Protein AF-A0A7S2YDI6-F1 (afdb_monomer_lite)

Radius of gyration: 21.67 Å; chains: 1; bounding box: 51×54×47 Å

pLDDT: mean 84.46, std 16.7, range [47.53, 98.38]

Sequence (182 aa):
LGSPTIAELMHYEASSGYHPNLPQLTDKRGATGLLWVRRQLSYQTTVFENLMHMRNSNDIDNIMSMSDQNQQQQQQKLAMPLFATANDAVADAYRQVYDNYHGWAIRKMFHYSFQGAPDTQTIYHHMTSPSQEKDDLGRYCCHQDLPLDHAHPRSFLNIARPLLNDLARAFDHFQMNDPSRV

Foldseek 3Di:
DDDDDPLRQLCCCLVVCCQVDFLAHDPPGPLVVVLVVLLVLQLVLQLLVLLVLQVVLVVVVVVVVPDDPPPPPPPVPPRDRPDPWSLRSNLVSCCVRPVLAADPVVNVVVNVVSVVDDTSVVVLVVQDDQPCPQDVVNDRPPPVDDDSDPCRSVVSSVPSVVVSVVVVVSCVVSSHNRSHHD

Secondary structure (DSSP, 8-state):
-PPPPHHHHHHHHHHTTS-TBTTBPPTT-HHHHHHHHHHHHHHHHHHHHHHHHHHHHHHHHHHHTTS-TTSTTTSTTS---S-SSHHHHHHHHHHHHTTTT--HHHHHHHHHHHTTPPPHHHHHHHHS-----B-TTS-B---TTS---THHHHHHHHHHHHHHHHHHHHHHHTT-------

InterPro domains:
  IPR014830 Glycolipid transfer protein domain [PF08718] (5-127)
  IPR036497 Glycolipid transfer protein superfamily [G3DSA:1.10.3520.10] (2-181)
  IPR036497 Glycolipid transfer protein superfamily [SSF110004] (4-138)

Structure (mmCIF, N/CA/C/O backbone):
data_AF-A0A7S2YDI6-F1
#
_entry.id   AF-A0A7S2YDI6-F1
#
loop_
_atom_site.group_PDB
_atom_site.id
_atom_site.type_symbol
_atom_site.label_atom_id
_atom_site.label_alt_id
_atom_site.label_comp_id
_atom_site.label_asym_id
_atom_site.label_entity_id
_atom_site.label_seq_id
_atom_site.pdbx_PDB_ins_code
_atom_site.Cartn_x
_atom_site.Cartn_y
_atom_site.Cartn_z
_atom_site.occupancy
_atom_site.B_iso_or_equiv
_atom_site.auth_seq_id
_atom_site.auth_comp_id
_atom_site.auth_asym_id
_atom_site.auth_atom_id
_atom_site.pdbx_PDB_model_num
ATOM 1 N N . LEU A 1 1 ? 0.948 23.173 21.102 1.00 71.62 1 LEU A N 1
ATOM 2 C CA . LEU A 1 1 ? 0.530 21.754 21.107 1.00 71.62 1 LEU A CA 1
ATOM 3 C C . LEU A 1 1 ? 1.055 21.139 19.819 1.00 71.62 1 LEU A C 1
ATOM 5 O O . LEU A 1 1 ? 0.797 21.716 18.770 1.00 71.62 1 LEU A O 1
ATOM 9 N N . GLY A 1 2 ? 1.879 20.091 19.901 1.00 86.25 2 GLY A N 1
ATOM 10 C CA . GLY A 1 2 ? 2.368 19.381 18.712 1.00 86.25 2 GLY A CA 1
ATOM 11 C C . GLY A 1 2 ? 1.253 18.560 18.063 1.00 86.25 2 GLY A C 1
ATOM 12 O O . GLY A 1 2 ? 0.249 18.268 18.713 1.00 86.25 2 GLY A O 1
ATOM 13 N N . SER A 1 3 ? 1.413 18.205 16.789 1.00 88.44 3 SER A N 1
ATOM 14 C CA . SER A 1 3 ? 0.543 17.214 16.152 1.00 88.44 3 SER A CA 1
ATOM 15 C C . SER A 1 3 ? 0.743 15.848 16.819 1.00 88.44 3 SER A C 1
ATOM 17 O O . SER A 1 3 ? 1.898 15.491 17.071 1.00 88.44 3 SER A O 1
ATOM 19 N N . PRO A 1 4 ? -0.329 15.079 17.080 1.00 92.88 4 PRO A N 1
ATOM 20 C CA . PRO A 1 4 ? -0.194 13.746 17.648 1.00 92.88 4 PRO A CA 1
ATOM 21 C C . PRO A 1 4 ? 0.577 12.827 16.698 1.00 92.88 4 PRO A C 1
ATOM 23 O O . PRO A 1 4 ? 0.487 12.935 15.473 1.00 92.88 4 PRO A O 1
ATOM 26 N N . THR A 1 5 ? 1.320 11.898 17.279 1.00 96.44 5 THR A N 1
ATOM 27 C CA . THR A 1 5 ? 1.928 10.774 16.575 1.00 96.44 5 THR A CA 1
ATOM 28 C C . THR A 1 5 ? 0.862 9.768 16.134 1.00 96.44 5 THR A C 1
ATOM 30 O O . THR A 1 5 ? -0.255 9.726 16.653 1.00 96.44 5 THR A O 1
ATOM 33 N N . ILE A 1 6 ? 1.227 8.895 15.194 1.00 96.75 6 ILE A N 1
ATOM 34 C CA . ILE A 1 6 ? 0.367 7.787 14.756 1.00 96.75 6 ILE A CA 1
ATOM 35 C C . ILE A 1 6 ? -0.014 6.872 15.931 1.00 96.75 6 ILE A C 1
ATOM 37 O O . ILE A 1 6 ? -1.168 6.466 16.043 1.00 96.75 6 ILE A O 1
ATOM 41 N N . ALA A 1 7 ? 0.929 6.577 16.828 1.00 96.50 7 ALA A N 1
ATOM 42 C CA . ALA A 1 7 ? 0.669 5.732 17.991 1.00 96.50 7 ALA A CA 1
ATOM 43 C C . ALA A 1 7 ? -0.329 6.383 18.963 1.00 96.50 7 ALA A C 1
ATOM 45 O O . ALA A 1 7 ? -1.223 5.703 19.462 1.00 96.50 7 ALA A O 1
ATOM 46 N N . GLU A 1 8 ? -0.223 7.696 19.191 1.00 97.56 8 GLU A N 1
ATOM 47 C CA . GLU A 1 8 ? -1.177 8.441 20.024 1.00 97.56 8 GLU A CA 1
ATOM 48 C C . GLU A 1 8 ? -2.579 8.456 19.408 1.00 97.56 8 GLU A C 1
ATOM 50 O O . GLU A 1 8 ? -3.556 8.256 20.128 1.00 97.56 8 GLU A O 1
ATOM 55 N N . LEU A 1 9 ? -2.685 8.622 18.082 1.00 96.81 9 LEU A N 1
ATOM 56 C CA . LEU A 1 9 ? -3.956 8.506 17.363 1.00 96.81 9 LEU A CA 1
ATOM 57 C C . LEU A 1 9 ? -4.588 7.120 17.566 1.00 96.81 9 LEU A C 1
ATOM 59 O O . LEU A 1 9 ? -5.757 7.027 17.935 1.00 96.81 9 LEU A O 1
ATOM 63 N N . MET A 1 10 ? -3.824 6.047 17.352 1.00 97.62 10 MET A N 1
ATOM 64 C CA . MET A 1 10 ? -4.329 4.676 17.478 1.00 97.62 10 MET A CA 1
ATOM 65 C C . MET A 1 10 ? -4.719 4.334 18.918 1.00 97.62 10 MET A C 1
ATOM 67 O O . MET A 1 10 ? -5.790 3.776 19.152 1.00 97.62 10 MET A O 1
ATOM 71 N N . HIS A 1 11 ? -3.898 4.724 19.896 1.00 97.75 11 HIS A N 1
ATOM 72 C CA . HIS A 1 11 ? -4.220 4.560 21.312 1.00 97.75 11 HIS A CA 1
ATOM 73 C C . HIS A 1 11 ? -5.507 5.307 21.682 1.00 97.75 11 HIS A C 1
ATOM 75 O O . HIS A 1 11 ? -6.372 4.751 22.364 1.00 97.75 11 HIS A O 1
ATOM 81 N N . TYR A 1 12 ? -5.663 6.551 21.218 1.00 97.69 12 TYR A N 1
ATOM 82 C CA . TYR A 1 12 ? -6.878 7.331 21.439 1.00 97.69 12 TYR A CA 1
ATOM 83 C C . TYR A 1 12 ? -8.108 6.639 20.840 1.00 97.69 12 TYR A C 1
ATOM 85 O O . TYR A 1 12 ? -9.124 6.520 21.526 1.00 97.69 12 TYR A O 1
ATOM 93 N N . GLU A 1 13 ? -8.026 6.132 19.605 1.00 97.94 13 GLU A N 1
ATOM 94 C CA . GLU A 1 13 ? -9.172 5.480 18.968 1.00 97.94 13 GLU A CA 1
ATOM 95 C C . GLU A 1 13 ? -9.548 4.134 19.611 1.00 97.94 13 GLU A C 1
ATOM 97 O O . GLU A 1 13 ? -10.740 3.867 19.793 1.00 97.94 13 GLU A O 1
ATOM 102 N N . ALA A 1 14 ? -8.563 3.329 20.031 1.00 96.69 14 ALA A N 1
ATOM 103 C CA . ALA A 1 14 ? -8.801 2.092 20.783 1.00 96.69 14 ALA A CA 1
ATOM 104 C C . ALA A 1 14 ? -9.422 2.366 22.160 1.00 96.69 14 ALA A C 1
ATOM 106 O O . ALA A 1 14 ? -10.437 1.767 22.513 1.00 96.69 14 ALA A O 1
ATOM 107 N N . SER A 1 15 ? -8.837 3.283 22.937 1.00 97.44 15 SER A N 1
ATOM 108 C CA . SER A 1 15 ? -9.276 3.563 24.313 1.00 97.44 15 SER A CA 1
ATOM 109 C C . SER A 1 15 ? -10.615 4.303 24.391 1.00 97.44 15 SER A C 1
ATOM 111 O O . SER A 1 15 ? -11.342 4.145 25.369 1.00 97.44 15 SER A O 1
ATOM 113 N N . SER A 1 16 ? -10.978 5.063 23.354 1.00 97.50 16 SER A N 1
ATOM 114 C CA . SER A 1 16 ? -12.257 5.786 23.288 1.00 97.50 16 SER A CA 1
ATOM 115 C C . SER A 1 16 ? -13.442 4.910 22.859 1.00 97.50 16 SER A C 1
ATOM 117 O O . SER A 1 16 ? -14.564 5.406 22.780 1.00 97.50 16 SER A O 1
ATOM 119 N N . GLY A 1 17 ? -13.219 3.628 22.543 1.00 95.44 17 GLY A N 1
ATOM 120 C CA . GLY A 1 17 ? -14.285 2.709 22.133 1.00 95.44 17 GLY A CA 1
ATOM 121 C C . GLY A 1 17 ? -14.888 3.016 20.757 1.00 95.44 17 GLY A C 1
ATOM 122 O O . GLY A 1 17 ? -16.010 2.599 20.475 1.00 95.44 17 GLY A O 1
ATOM 123 N N . TYR A 1 18 ? -14.168 3.725 19.875 1.00 97.19 18 TYR A N 1
ATOM 124 C CA . TYR A 1 18 ? -14.652 3.991 18.510 1.00 97.19 18 TYR A CA 1
ATOM 125 C C . TYR A 1 18 ? -14.708 2.732 17.633 1.00 97.19 18 TYR A C 1
ATOM 127 O O . TYR A 1 18 ? -15.387 2.738 16.602 1.00 97.19 18 TYR A O 1
ATOM 135 N N . HIS A 1 19 ? -14.021 1.665 18.046 1.00 97.00 19 HIS A N 1
ATOM 136 C CA . HIS A 1 19 ? -13.963 0.363 17.387 1.00 97.00 19 HIS A CA 1
ATOM 137 C C . HIS A 1 19 ? -14.522 -0.716 18.321 1.00 97.00 19 HIS A C 1
ATOM 139 O O . HIS A 1 19 ? -13.760 -1.346 19.051 1.00 97.00 19 HIS A O 1
ATOM 145 N N . PRO A 1 20 ? -15.851 -0.926 18.346 1.00 96.69 20 PRO A N 1
ATOM 146 C CA . PRO A 1 20 ? -16.474 -1.827 19.317 1.00 96.69 20 PRO A CA 1
ATOM 147 C C . PRO A 1 20 ? -16.083 -3.301 19.121 1.00 96.69 20 PRO A C 1
ATOM 149 O O . PRO A 1 20 ? -16.201 -4.078 20.062 1.00 96.69 20 PRO A O 1
ATOM 152 N N . ASN A 1 21 ? -15.613 -3.679 17.925 1.00 96.25 21 ASN A N 1
ATOM 153 C CA . ASN A 1 21 ? -15.373 -5.067 17.522 1.00 96.25 21 ASN A CA 1
ATOM 154 C C . ASN A 1 21 ? -13.972 -5.269 16.919 1.00 96.25 21 ASN A C 1
ATOM 156 O O . ASN A 1 21 ? -13.847 -5.853 15.842 1.00 96.25 21 ASN A O 1
ATOM 160 N N . LEU A 1 22 ? -12.915 -4.776 17.577 1.00 96.94 22 LEU A N 1
ATOM 161 C CA . LEU A 1 22 ? -11.540 -5.006 17.111 1.00 96.94 22 LEU A CA 1
ATOM 162 C C . LEU A 1 22 ? -11.302 -6.508 16.798 1.00 96.94 22 LEU A C 1
ATOM 164 O O . LEU A 1 22 ? -11.750 -7.366 17.562 1.00 96.94 22 LEU A O 1
ATOM 168 N N . PRO A 1 23 ? -10.643 -6.846 15.671 1.00 97.50 23 PRO A N 1
ATOM 169 C CA . PRO A 1 23 ? -9.893 -5.944 14.799 1.00 97.50 23 PRO A CA 1
ATOM 170 C C . PRO A 1 23 ? -10.697 -5.209 13.728 1.00 97.50 23 PRO A C 1
ATOM 172 O O . PRO A 1 23 ? -10.105 -4.464 12.952 1.00 97.50 23 PRO A O 1
ATOM 175 N N . GLN A 1 24 ? -12.018 -5.384 13.675 1.00 97.75 24 GLN A N 1
ATOM 176 C CA . GLN A 1 24 ? -12.850 -4.656 12.722 1.00 97.75 24 GLN A CA 1
ATOM 177 C C . GLN A 1 24 ? -12.886 -3.174 13.086 1.00 97.75 24 GLN A C 1
ATOM 179 O O . GLN A 1 24 ? -13.252 -2.789 14.203 1.00 97.75 24 GLN A O 1
ATOM 184 N N . LEU A 1 25 ? -12.491 -2.341 12.131 1.00 97.31 25 LEU A N 1
ATOM 185 C CA . LEU A 1 25 ? -12.485 -0.902 12.284 1.00 97.31 25 LEU A CA 1
ATOM 186 C C . LEU A 1 25 ? -13.818 -0.323 11.817 1.00 97.31 25 LEU A C 1
ATOM 188 O O . LEU A 1 25 ? -14.511 -0.847 10.952 1.00 97.31 25 LEU A O 1
ATOM 192 N N . THR A 1 26 ? -14.174 0.807 12.413 1.00 95.62 26 THR A N 1
ATOM 193 C CA . THR A 1 26 ? -15.386 1.541 12.059 1.00 95.62 26 THR A CA 1
ATOM 194 C C . THR A 1 26 ? -15.040 2.478 10.912 1.00 95.62 26 THR A C 1
ATOM 196 O O . THR A 1 26 ? -13.986 3.122 10.932 1.00 95.62 26 THR A O 1
ATOM 199 N N . ASP A 1 27 ? -15.928 2.605 9.932 1.00 87.50 27 ASP A N 1
ATOM 200 C CA . ASP A 1 27 ? -15.737 3.540 8.826 1.00 87.50 27 ASP A CA 1
ATOM 201 C C . ASP A 1 27 ? -15.537 4.989 9.307 1.00 87.50 27 ASP A C 1
ATOM 203 O O . ASP A 1 27 ? -16.039 5.408 10.354 1.00 87.50 27 ASP A O 1
ATOM 207 N N . LYS A 1 28 ? -14.825 5.784 8.493 1.00 92.38 28 LYS A N 1
ATOM 208 C CA . LYS A 1 28 ? -14.567 7.227 8.703 1.00 92.38 28 LYS A CA 1
ATOM 209 C C . LYS A 1 28 ? -13.724 7.564 9.947 1.00 92.38 28 LYS A C 1
ATOM 211 O O . LYS A 1 28 ? -13.865 8.649 10.511 1.00 92.38 28 LYS A O 1
ATOM 216 N N . ARG A 1 29 ? -12.838 6.656 10.362 1.00 95.88 29 ARG A N 1
ATOM 217 C CA . ARG A 1 29 ? -11.860 6.867 11.445 1.00 95.88 29 ARG A CA 1
ATOM 218 C C . ARG A 1 29 ? -10.430 6.971 10.928 1.00 95.88 29 ARG A C 1
ATOM 220 O O . ARG A 1 29 ? -10.134 6.554 9.805 1.00 95.88 29 ARG A O 1
ATOM 227 N N . GLY A 1 30 ? -9.558 7.546 11.754 1.00 96.62 30 GLY A N 1
ATOM 228 C CA . GLY A 1 30 ? -8.152 7.743 11.430 1.00 96.62 30 GLY A CA 1
ATOM 229 C C . GLY A 1 30 ? -7.427 6.415 11.235 1.00 96.62 30 GLY A C 1
ATOM 230 O O . GLY A 1 30 ? -6.739 6.252 10.227 1.00 96.62 30 GLY A O 1
ATOM 231 N N . ALA A 1 31 ? -7.646 5.440 12.125 1.00 97.44 31 ALA A N 1
ATOM 232 C CA . ALA A 1 31 ? -7.059 4.105 12.022 1.00 97.44 31 ALA A CA 1
ATOM 233 C C . ALA A 1 31 ? -7.466 3.386 10.728 1.00 97.44 31 ALA A C 1
ATOM 235 O O . ALA A 1 31 ? -6.624 2.754 10.091 1.00 97.44 31 ALA A O 1
ATOM 236 N N . THR A 1 32 ? -8.721 3.538 10.287 1.00 97.69 32 THR A N 1
ATOM 237 C CA . THR A 1 32 ? -9.216 2.952 9.030 1.00 97.69 32 THR A CA 1
ATOM 238 C C . THR A 1 32 ? -8.480 3.536 7.829 1.00 97.69 32 THR A C 1
ATOM 240 O O . THR A 1 32 ? -7.964 2.792 6.997 1.00 97.69 32 THR A O 1
ATOM 243 N N . GLY A 1 33 ? -8.370 4.867 7.750 1.00 97.31 33 GLY A N 1
ATOM 244 C CA . GLY A 1 33 ? -7.606 5.525 6.686 1.00 97.31 33 GLY A CA 1
ATOM 245 C C . GLY A 1 33 ? -6.130 5.122 6.701 1.00 97.31 33 GLY A C 1
ATOM 246 O O . GLY A 1 33 ? -5.558 4.790 5.663 1.00 97.31 33 GLY A O 1
ATOM 247 N N . LEU A 1 34 ? -5.528 5.072 7.889 1.00 97.94 34 LEU A N 1
ATOM 248 C CA . LEU A 1 34 ? -4.135 4.681 8.064 1.00 97.94 34 LEU A CA 1
ATOM 249 C C . LEU A 1 34 ? -3.875 3.220 7.663 1.00 97.94 34 LEU A C 1
ATOM 251 O O . LEU A 1 34 ? -2.827 2.931 7.086 1.00 97.94 34 LEU A O 1
ATOM 255 N N . LEU A 1 35 ? -4.817 2.305 7.917 1.00 98.06 35 LEU A N 1
ATOM 256 C CA . LEU A 1 35 ? -4.702 0.902 7.514 1.00 98.06 35 LEU A CA 1
ATOM 257 C C . LEU A 1 35 ? -4.587 0.780 5.992 1.00 98.06 35 LEU A C 1
ATOM 259 O O . LEU A 1 35 ? -3.722 0.061 5.486 1.00 98.06 35 LEU A O 1
ATOM 263 N N . TRP A 1 36 ? -5.413 1.527 5.256 1.00 97.62 36 TRP A N 1
ATOM 264 C CA . TRP A 1 36 ? -5.356 1.566 3.796 1.00 97.62 36 TRP A CA 1
ATOM 265 C C . TRP A 1 36 ? -4.077 2.219 3.278 1.00 97.62 36 TRP A C 1
ATOM 267 O O . TRP A 1 36 ? -3.471 1.695 2.347 1.00 97.62 36 TRP A O 1
ATOM 277 N N . VAL A 1 37 ? -3.605 3.296 3.916 1.00 97.94 37 VAL A N 1
ATOM 278 C CA . VAL A 1 37 ? -2.307 3.907 3.581 1.00 97.94 37 VAL A CA 1
ATOM 279 C C . VAL A 1 37 ? -1.162 2.914 3.788 1.00 97.94 37 VAL A C 1
ATOM 281 O O . VAL A 1 37 ? -0.316 2.778 2.907 1.00 97.94 37 VAL A O 1
ATOM 284 N N . ARG A 1 38 ? -1.151 2.163 4.899 1.00 98.06 38 ARG A N 1
ATOM 285 C CA . ARG A 1 38 ? -0.154 1.111 5.154 1.00 98.06 38 ARG A CA 1
ATOM 286 C C . ARG A 1 38 ? -0.181 0.044 4.059 1.00 98.06 38 ARG A C 1
ATOM 288 O O . ARG A 1 38 ? 0.878 -0.320 3.555 1.00 98.06 38 ARG A O 1
ATOM 295 N N . ARG A 1 39 ? -1.362 -0.455 3.679 1.00 98.12 39 ARG A N 1
ATOM 296 C CA . ARG A 1 39 ? -1.502 -1.451 2.597 1.00 98.12 39 ARG A CA 1
ATOM 297 C C . ARG A 1 39 ? -1.016 -0.901 1.261 1.00 98.12 39 ARG A C 1
ATOM 299 O O . ARG A 1 39 ? -0.250 -1.569 0.577 1.00 98.12 39 ARG A O 1
ATOM 306 N N . GLN A 1 40 ? -1.380 0.333 0.924 1.00 97.81 40 GLN A N 1
ATOM 307 C CA . GLN A 1 40 ? -0.943 0.966 -0.317 1.00 97.81 40 GLN A CA 1
ATOM 308 C C . GLN A 1 40 ? 0.569 1.184 -0.358 1.00 97.81 40 GLN A C 1
ATOM 310 O O . GLN A 1 40 ? 1.197 0.902 -1.379 1.00 97.81 40 GLN A O 1
ATOM 315 N N . LEU A 1 41 ? 1.161 1.635 0.749 1.00 98.12 41 LEU A N 1
ATOM 316 C CA . LEU A 1 41 ? 2.605 1.792 0.859 1.00 98.12 41 LEU A CA 1
ATOM 317 C C . LEU A 1 41 ? 3.310 0.431 0.757 1.00 98.12 41 LEU A C 1
ATOM 319 O O . LEU A 1 41 ? 4.271 0.310 0.006 1.00 98.12 41 LEU A O 1
ATOM 323 N N . SER A 1 42 ? 2.785 -0.606 1.421 1.00 98.31 42 SER A N 1
ATOM 324 C CA . SER A 1 42 ? 3.290 -1.981 1.307 1.00 98.31 42 SER A CA 1
ATOM 325 C C . SER A 1 42 ? 3.259 -2.475 -0.136 1.00 98.31 42 SER A C 1
ATOM 327 O O . SER A 1 42 ? 4.245 -3.026 -0.608 1.00 98.31 42 SER A O 1
ATOM 329 N N . TYR A 1 43 ? 2.158 -2.245 -0.852 1.00 97.88 43 TYR A N 1
ATOM 330 C CA . TYR A 1 43 ? 2.029 -2.620 -2.256 1.00 97.88 43 TYR A CA 1
ATOM 331 C C . TYR A 1 43 ? 3.077 -1.925 -3.132 1.00 97.88 43 TYR A C 1
ATOM 333 O O . TYR A 1 43 ? 3.758 -2.591 -3.906 1.00 97.88 43 TYR A O 1
ATOM 341 N N . GLN A 1 44 ? 3.274 -0.613 -2.973 1.00 96.44 44 GLN A N 1
ATOM 342 C CA . GLN A 1 44 ? 4.304 0.123 -3.716 1.00 96.44 44 GLN A CA 1
ATOM 343 C C . GLN A 1 44 ? 5.722 -0.366 -3.394 1.00 96.44 44 GLN A C 1
ATOM 345 O O . GLN A 1 44 ? 6.532 -0.532 -4.306 1.00 96.44 44 GLN A O 1
ATOM 350 N N . THR A 1 45 ? 6.019 -0.636 -2.118 1.00 97.12 45 THR A N 1
ATOM 351 C CA . THR A 1 45 ? 7.294 -1.228 -1.690 1.00 97.12 45 THR A CA 1
ATOM 352 C C . THR A 1 45 ? 7.535 -2.566 -2.387 1.00 97.12 45 THR A C 1
ATOM 354 O O . THR A 1 45 ? 8.576 -2.724 -3.020 1.00 97.12 45 THR A O 1
ATOM 357 N N . THR A 1 46 ? 6.564 -3.482 -2.371 1.00 97.31 46 THR A N 1
ATOM 358 C CA . THR A 1 46 ? 6.696 -4.791 -3.029 1.00 97.31 46 THR A CA 1
ATOM 359 C C . THR A 1 46 ? 6.823 -4.670 -4.552 1.00 97.31 46 THR A C 1
ATOM 361 O O . THR A 1 46 ? 7.630 -5.373 -5.154 1.00 97.31 46 THR A O 1
ATOM 364 N N . VAL A 1 47 ? 6.105 -3.739 -5.198 1.00 95.06 47 VAL A N 1
ATOM 365 C CA . VAL A 1 47 ? 6.274 -3.470 -6.639 1.00 95.06 47 VAL A CA 1
ATOM 366 C C . VAL A 1 47 ? 7.713 -3.053 -6.951 1.00 95.06 47 VAL A C 1
ATOM 368 O O . VAL A 1 47 ? 8.326 -3.612 -7.858 1.00 95.06 47 VAL A O 1
ATOM 371 N N . PHE A 1 48 ? 8.284 -2.103 -6.205 1.00 93.69 48 PHE A N 1
ATOM 372 C CA . PHE A 1 48 ? 9.653 -1.650 -6.465 1.00 93.69 48 PHE A CA 1
ATOM 373 C C . PHE A 1 48 ? 10.705 -2.717 -6.167 1.00 93.69 48 PHE A C 1
ATOM 375 O O . PHE A 1 48 ? 11.691 -2.806 -6.897 1.00 93.69 48 PHE A O 1
ATOM 382 N N . GLU A 1 49 ? 10.492 -3.554 -5.154 1.00 93.62 49 GLU A N 1
ATOM 383 C CA . GLU A 1 49 ? 11.337 -4.726 -4.904 1.00 93.62 49 GLU A CA 1
ATOM 384 C C . GLU A 1 49 ? 11.316 -5.688 -6.091 1.00 93.62 49 GLU A C 1
ATOM 386 O O . GLU A 1 49 ? 12.373 -6.079 -6.590 1.00 93.62 49 GLU A O 1
ATOM 391 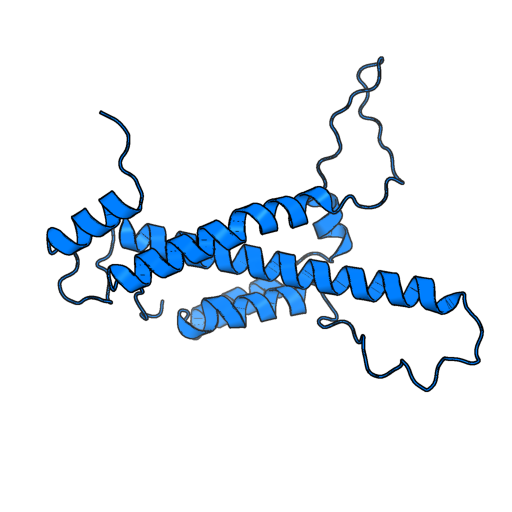N N . ASN A 1 50 ? 10.123 -6.013 -6.590 1.00 94.19 50 ASN A N 1
ATOM 392 C CA . ASN A 1 50 ? 9.952 -6.914 -7.721 1.00 94.19 50 ASN A CA 1
ATOM 393 C C . ASN A 1 50 ? 10.611 -6.360 -8.994 1.00 94.19 50 ASN A C 1
ATOM 395 O O . ASN A 1 50 ? 11.361 -7.077 -9.658 1.00 94.19 50 ASN A O 1
ATOM 399 N N . LEU A 1 51 ? 10.416 -5.073 -9.296 1.00 90.69 51 LEU A N 1
ATOM 400 C CA . LEU A 1 51 ? 11.057 -4.417 -10.442 1.00 90.69 51 LEU A CA 1
ATOM 401 C C . LEU A 1 51 ? 12.588 -4.397 -10.314 1.00 90.69 51 LEU A C 1
ATOM 403 O O . LEU A 1 51 ? 13.293 -4.651 -11.291 1.00 90.69 51 LEU A O 1
ATOM 407 N N . MET A 1 52 ? 13.121 -4.152 -9.110 1.00 87.50 52 MET A N 1
ATOM 408 C CA . MET A 1 52 ? 14.567 -4.195 -8.870 1.00 87.50 52 MET A CA 1
ATOM 409 C C . MET A 1 52 ? 15.157 -5.593 -9.078 1.00 87.50 52 MET A C 1
ATOM 411 O O . MET A 1 52 ? 16.265 -5.701 -9.604 1.00 87.50 52 MET A O 1
ATOM 415 N N . HIS A 1 53 ? 14.434 -6.654 -8.708 1.00 86.31 53 HIS A N 1
ATOM 416 C CA . HIS A 1 53 ? 14.865 -8.023 -8.994 1.00 86.31 53 HIS A CA 1
ATOM 417 C C . HIS A 1 53 ? 14.930 -8.303 -10.500 1.00 86.31 53 HIS A C 1
ATOM 419 O O . HIS A 1 53 ? 15.901 -8.908 -10.946 1.00 86.31 53 HIS A O 1
ATOM 425 N N . MET A 1 54 ? 13.962 -7.816 -11.287 1.00 84.38 54 MET A N 1
ATOM 426 C CA . MET A 1 54 ? 13.964 -8.002 -12.745 1.00 84.38 54 MET A CA 1
ATOM 427 C C . MET A 1 54 ? 15.211 -7.420 -13.412 1.00 84.38 54 MET A C 1
ATOM 429 O O . MET A 1 54 ? 15.826 -8.066 -14.255 1.00 84.38 54 MET A O 1
ATOM 433 N N . ARG A 1 55 ? 15.598 -6.195 -13.040 1.00 75.00 55 ARG A N 1
ATOM 434 C CA . ARG A 1 55 ? 16.751 -5.536 -13.662 1.00 75.00 55 ARG A CA 1
ATOM 435 C C . ARG A 1 55 ? 18.067 -6.237 -13.332 1.00 75.00 55 ARG A C 1
ATOM 437 O O . ARG A 1 55 ? 18.859 -6.464 -14.239 1.00 75.00 55 ARG A O 1
ATOM 444 N N . ASN A 1 56 ? 18.274 -6.615 -12.070 1.00 73.38 56 ASN A N 1
ATOM 445 C CA . ASN A 1 56 ? 19.498 -7.312 -11.669 1.00 73.38 56 ASN A CA 1
ATOM 446 C C . ASN A 1 56 ? 19.697 -8.617 -12.458 1.00 73.38 56 ASN A C 1
ATOM 448 O O . ASN A 1 56 ? 20.831 -8.965 -12.768 1.00 73.38 56 ASN A O 1
ATOM 452 N N . SER A 1 57 ? 18.614 -9.324 -12.801 1.00 70.19 57 SER A N 1
ATOM 453 C CA . SER A 1 57 ? 18.687 -10.515 -13.654 1.00 70.19 57 SER A CA 1
ATOM 454 C C . SER A 1 57 ? 19.144 -10.183 -15.078 1.00 70.19 57 SER A C 1
ATOM 456 O O . SER A 1 57 ? 20.057 -10.830 -15.580 1.00 70.19 57 SER A O 1
ATOM 458 N N . ASN A 1 58 ? 18.599 -9.126 -15.687 1.00 66.06 58 ASN A N 1
ATOM 459 C CA . ASN A 1 58 ? 18.982 -8.707 -17.041 1.00 66.06 58 ASN A CA 1
ATOM 460 C C . ASN A 1 58 ? 20.445 -8.227 -17.127 1.00 66.06 58 ASN A C 1
ATOM 462 O O . ASN A 1 58 ? 21.110 -8.434 -18.142 1.00 66.06 58 ASN A O 1
ATOM 466 N N . ASP A 1 59 ? 20.961 -7.591 -16.069 1.00 64.81 59 ASP A N 1
ATOM 467 C CA . ASP A 1 59 ? 22.357 -7.140 -16.018 1.00 64.81 59 ASP A CA 1
ATOM 468 C C . ASP A 1 59 ? 23.337 -8.331 -15.918 1.00 64.81 59 ASP A C 1
ATOM 470 O O . ASP A 1 59 ? 24.413 -8.297 -16.518 1.00 64.81 59 ASP A O 1
ATOM 474 N N . ILE A 1 60 ? 22.961 -9.414 -15.220 1.00 60.38 60 ILE A N 1
ATOM 475 C CA . ILE A 1 60 ? 23.771 -10.645 -15.125 1.00 60.38 60 ILE A CA 1
ATOM 476 C C . ILE A 1 60 ? 23.864 -11.353 -16.481 1.00 60.38 60 ILE A C 1
ATOM 478 O O . ILE A 1 60 ? 24.961 -11.760 -16.871 1.00 60.38 60 ILE A O 1
ATOM 482 N N . ASP A 1 61 ? 22.755 -11.453 -17.217 1.00 59.41 61 ASP A N 1
ATOM 483 C CA . ASP A 1 61 ? 22.725 -12.104 -18.534 1.00 59.41 61 ASP A CA 1
ATOM 484 C C . ASP A 1 61 ? 23.644 -11.392 -19.546 1.00 59.41 61 ASP A C 1
ATOM 486 O O . ASP A 1 61 ? 24.353 -12.041 -20.320 1.00 59.41 61 ASP A O 1
ATOM 490 N N . ASN A 1 62 ? 23.723 -10.058 -19.480 1.00 59.22 62 ASN A N 1
ATOM 491 C CA . ASN A 1 62 ? 24.633 -9.266 -20.312 1.00 59.22 62 ASN A CA 1
ATOM 492 C C . ASN A 1 62 ? 26.115 -9.454 -19.936 1.00 59.22 62 ASN A C 1
ATOM 494 O O . ASN A 1 62 ? 26.974 -9.475 -20.818 1.00 59.22 62 ASN A O 1
ATOM 498 N N . ILE A 1 63 ? 26.434 -9.622 -18.648 1.00 57.41 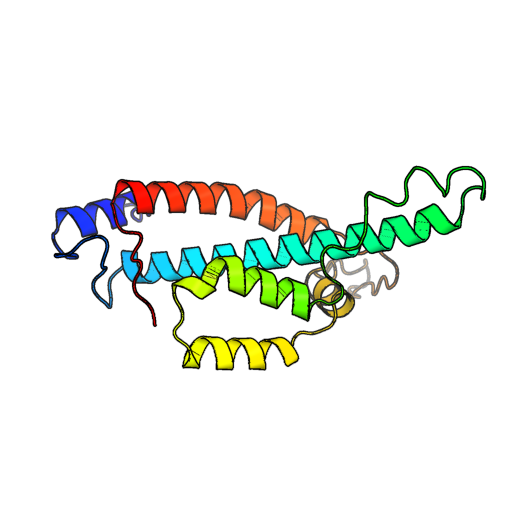63 ILE A N 1
ATOM 499 C CA . ILE A 1 63 ? 27.816 -9.814 -18.170 1.00 57.41 63 ILE A CA 1
ATOM 500 C C . ILE A 1 63 ? 28.314 -11.243 -18.450 1.00 57.41 63 ILE A C 1
ATOM 502 O O . ILE A 1 63 ? 29.466 -11.433 -18.844 1.00 57.41 63 ILE A O 1
ATOM 506 N N . MET A 1 64 ? 27.454 -12.256 -18.307 1.00 56.81 64 MET A N 1
ATOM 507 C CA . MET A 1 64 ? 27.804 -13.661 -18.568 1.00 56.81 64 MET A CA 1
ATOM 508 C C . MET A 1 64 ? 27.961 -13.996 -20.058 1.00 56.81 64 MET A C 1
ATOM 510 O O . MET A 1 64 ? 28.542 -15.026 -20.395 1.00 56.81 64 MET A O 1
ATOM 514 N N . SER A 1 65 ? 27.515 -13.121 -20.963 1.00 56.09 65 SER A N 1
ATOM 515 C CA . SER A 1 65 ? 27.745 -13.272 -22.403 1.00 56.09 65 SER A CA 1
ATOM 516 C C . SER A 1 65 ? 29.191 -12.959 -22.839 1.00 56.09 65 SER A C 1
ATOM 518 O O . SER A 1 65 ? 29.504 -13.131 -24.019 1.00 56.09 65 SER A O 1
ATOM 520 N N . MET A 1 66 ? 30.076 -12.502 -21.937 1.00 54.09 66 MET A N 1
ATOM 521 C CA . MET A 1 66 ? 31.442 -12.067 -22.283 1.00 54.09 66 MET A CA 1
ATOM 522 C C . MET A 1 66 ? 32.585 -12.883 -21.654 1.00 54.09 66 MET A C 1
ATOM 524 O O . MET A 1 66 ? 33.743 -12.584 -21.940 1.00 54.09 66 MET A O 1
ATOM 528 N N . SER A 1 67 ? 32.315 -13.919 -20.851 1.00 54.50 67 SER A N 1
ATOM 529 C CA . SER A 1 67 ? 33.368 -14.766 -20.268 1.00 54.50 67 SER A CA 1
ATOM 530 C C . SER A 1 67 ? 33.207 -16.251 -20.617 1.00 54.50 67 SER A C 1
ATOM 532 O O . SER A 1 67 ? 32.191 -16.881 -20.345 1.00 54.50 67 SER A O 1
ATOM 534 N N . ASP A 1 68 ? 34.249 -16.767 -21.270 1.00 57.75 68 ASP A N 1
ATOM 535 C CA . ASP A 1 68 ? 34.648 -18.155 -21.525 1.00 57.75 68 ASP A CA 1
ATOM 536 C C . ASP A 1 68 ? 33.632 -19.289 -21.274 1.00 57.75 68 ASP A C 1
ATOM 538 O O . ASP A 1 68 ? 33.250 -19.620 -20.150 1.00 57.75 68 ASP A O 1
ATOM 542 N N . GLN A 1 69 ? 33.333 -20.009 -22.362 1.00 54.72 69 GLN A N 1
ATOM 543 C CA . GLN A 1 69 ? 32.399 -21.140 -22.494 1.00 54.72 69 GLN A CA 1
ATOM 544 C C . GLN A 1 69 ? 32.635 -22.362 -21.571 1.00 54.72 69 GLN A C 1
ATOM 546 O O . GLN A 1 69 ? 31.929 -23.357 -21.701 1.00 54.72 69 GLN A O 1
ATOM 551 N N . ASN A 1 70 ? 33.570 -22.330 -20.616 1.00 52.44 70 ASN A N 1
ATOM 552 C CA . ASN A 1 70 ? 33.947 -23.502 -19.810 1.00 52.44 70 ASN A CA 1
ATOM 553 C C . ASN A 1 70 ? 33.466 -23.504 -18.343 1.00 52.44 70 ASN A C 1
ATOM 555 O O . ASN A 1 70 ? 33.790 -24.435 -17.611 1.00 52.44 70 ASN A O 1
ATOM 559 N N . GLN A 1 71 ? 32.642 -22.541 -17.906 1.00 53.81 71 GLN A N 1
ATOM 560 C CA . GLN A 1 71 ? 31.981 -22.577 -16.578 1.00 53.81 71 GLN A CA 1
ATOM 561 C C . GLN A 1 71 ? 30.444 -22.728 -16.629 1.00 53.81 71 GLN A C 1
ATOM 563 O O . GLN A 1 71 ? 29.784 -22.805 -15.590 1.00 53.81 71 GLN A O 1
ATOM 568 N N . GLN A 1 72 ? 29.853 -22.838 -17.824 1.00 51.75 72 GLN A N 1
ATOM 569 C CA . GLN A 1 72 ? 28.403 -22.705 -18.042 1.00 51.75 72 GLN A CA 1
ATOM 570 C C . GLN A 1 72 ? 27.519 -23.840 -17.488 1.00 51.75 72 GLN A C 1
ATOM 572 O O . GLN A 1 72 ? 26.319 -23.635 -17.345 1.00 51.75 72 GLN A O 1
ATOM 577 N N . GLN A 1 73 ? 28.052 -25.009 -17.112 1.00 52.41 73 GLN A N 1
ATOM 578 C CA . GLN A 1 73 ? 27.201 -26.137 -16.685 1.00 52.41 73 GLN A CA 1
ATOM 579 C C . GLN A 1 73 ? 26.963 -26.259 -15.171 1.00 52.41 73 GLN A C 1
ATOM 581 O O . GLN A 1 73 ? 26.088 -27.024 -14.771 1.00 52.41 73 GLN A O 1
ATOM 586 N N . GLN A 1 74 ? 27.659 -25.498 -14.315 1.00 47.69 74 GLN A N 1
ATOM 587 C CA . GLN A 1 74 ? 27.492 -25.617 -12.853 1.00 47.69 74 GLN A CA 1
ATOM 588 C C . GLN A 1 74 ? 26.879 -24.387 -12.160 1.00 47.69 74 GLN A C 1
ATOM 590 O O . GLN A 1 74 ? 26.481 -24.492 -11.002 1.00 47.69 74 GLN A O 1
ATOM 595 N N . GLN A 1 75 ? 26.703 -23.260 -12.865 1.00 48.38 75 GLN A N 1
ATOM 596 C CA . GLN A 1 75 ? 26.038 -22.051 -12.337 1.00 48.38 75 GLN A CA 1
ATOM 597 C C . GLN A 1 75 ? 24.625 -21.791 -12.895 1.00 48.38 75 GLN A C 1
ATOM 599 O O . GLN A 1 75 ? 23.906 -20.952 -12.358 1.00 48.38 75 GLN A O 1
ATOM 604 N N . GLN A 1 76 ? 24.156 -22.560 -13.884 1.00 48.19 76 GLN A N 1
ATOM 605 C CA . GLN A 1 76 ? 22.838 -22.379 -14.524 1.00 48.19 76 GLN A CA 1
ATOM 606 C C . GLN A 1 76 ? 21.606 -22.670 -13.635 1.00 48.19 76 GLN A C 1
ATOM 608 O O . GLN A 1 76 ? 20.478 -22.627 -14.117 1.00 48.19 76 GLN A O 1
ATOM 613 N N . LYS A 1 77 ? 21.770 -22.934 -12.330 1.00 47.53 77 LYS A N 1
ATOM 614 C CA . LYS A 1 77 ? 20.648 -23.205 -11.409 1.00 47.53 77 LYS A CA 1
ATOM 615 C C . LYS A 1 77 ? 20.222 -22.009 -10.541 1.00 47.53 77 LYS A C 1
ATOM 617 O O . LYS A 1 77 ? 19.374 -22.200 -9.676 1.00 47.53 77 LYS A O 1
ATOM 622 N N . LEU A 1 78 ? 20.788 -20.807 -10.709 1.00 50.47 78 LEU A N 1
ATOM 623 C CA . LEU A 1 78 ? 20.640 -19.763 -9.676 1.00 50.47 78 LEU A CA 1
ATOM 624 C C . LEU A 1 78 ? 20.168 -18.360 -10.075 1.00 50.47 78 LEU A C 1
ATOM 626 O O . LEU A 1 78 ? 20.060 -17.534 -9.175 1.00 50.47 78 LEU A O 1
ATOM 630 N N . ALA A 1 79 ? 19.792 -18.061 -11.320 1.00 56.09 79 ALA A N 1
ATOM 631 C CA . ALA A 1 79 ? 19.221 -16.735 -11.597 1.00 56.09 79 ALA A CA 1
ATOM 632 C C . ALA A 1 79 ? 18.309 -16.698 -12.827 1.00 56.09 79 ALA A C 1
ATOM 634 O O . ALA A 1 79 ? 18.565 -15.957 -13.766 1.00 56.09 79 ALA A O 1
ATOM 635 N N . MET A 1 80 ? 17.215 -17.464 -12.831 1.00 54.12 80 MET A N 1
ATOM 636 C CA . MET A 1 80 ? 16.103 -17.055 -13.693 1.00 54.12 80 MET A CA 1
ATOM 637 C C . MET A 1 80 ? 15.498 -15.755 -13.141 1.00 54.12 80 MET A C 1
ATOM 639 O O . MET A 1 80 ? 15.327 -15.663 -11.919 1.00 54.12 80 MET A O 1
ATOM 643 N N . PRO A 1 81 ? 15.157 -14.770 -13.995 1.00 60.66 81 PRO A N 1
ATOM 644 C CA . PRO A 1 81 ? 14.439 -13.586 -13.551 1.00 60.66 81 PRO A CA 1
ATOM 645 C C . PRO A 1 81 ? 13.144 -14.014 -12.866 1.00 60.66 81 PRO A C 1
ATOM 647 O O . PRO A 1 81 ? 12.345 -14.761 -13.431 1.00 60.66 81 PRO A O 1
ATOM 650 N N . LEU A 1 82 ? 12.950 -13.547 -11.630 1.00 79.44 82 LEU A N 1
ATOM 651 C CA . LEU A 1 82 ? 11.774 -13.877 -10.819 1.00 79.44 82 LEU A CA 1
ATOM 652 C C . LEU A 1 82 ? 10.464 -13.446 -11.509 1.00 79.44 82 LEU A C 1
ATOM 654 O O . LEU A 1 82 ? 9.420 -14.049 -11.276 1.00 79.44 82 LEU A O 1
ATOM 658 N N . PHE A 1 83 ? 10.537 -12.440 -12.388 1.00 87.81 83 PHE A N 1
ATOM 659 C CA . PHE A 1 83 ? 9.417 -11.921 -13.172 1.00 87.81 83 PHE A CA 1
ATOM 660 C C . PHE A 1 83 ? 9.857 -11.641 -14.612 1.00 87.81 83 PHE A C 1
ATOM 662 O O . PHE A 1 83 ? 10.913 -11.047 -14.828 1.00 87.81 83 PHE A O 1
ATOM 669 N N . ALA A 1 84 ? 9.039 -12.038 -15.592 1.00 86.94 84 ALA A N 1
ATOM 670 C CA . ALA A 1 84 ? 9.331 -11.821 -17.010 1.00 86.94 84 ALA A CA 1
ATOM 671 C C . ALA A 1 84 ? 8.936 -10.411 -17.476 1.00 86.94 84 ALA A C 1
ATOM 673 O O . ALA A 1 84 ? 9.596 -9.830 -18.335 1.00 86.94 84 ALA A O 1
ATOM 674 N N . THR A 1 85 ? 7.871 -9.843 -16.902 1.00 90.81 85 THR A N 1
ATOM 675 C CA . THR A 1 85 ? 7.340 -8.528 -17.282 1.00 90.81 85 THR A CA 1
ATOM 676 C C . THR A 1 85 ? 7.015 -7.656 -16.066 1.00 90.81 85 THR A C 1
ATOM 678 O O . THR A 1 85 ? 6.805 -8.153 -14.958 1.00 90.81 85 THR A O 1
ATOM 681 N N . ALA A 1 86 ? 6.919 -6.336 -16.274 1.00 91.94 86 ALA A N 1
ATOM 682 C CA . ALA A 1 86 ? 6.434 -5.409 -15.247 1.00 91.94 86 ALA A CA 1
ATOM 683 C C . ALA A 1 86 ? 5.017 -5.777 -14.774 1.00 91.94 86 ALA A C 1
ATOM 685 O O . ALA A 1 86 ? 4.698 -5.632 -13.595 1.00 91.94 86 ALA A O 1
ATOM 686 N N . ASN A 1 87 ? 4.184 -6.305 -15.677 1.00 94.19 87 ASN A N 1
ATOM 687 C CA . ASN A 1 87 ? 2.858 -6.813 -15.345 1.00 94.19 87 ASN A CA 1
ATOM 688 C C . ASN A 1 87 ? 2.937 -7.948 -14.314 1.00 94.19 87 ASN A C 1
ATOM 690 O O . ASN A 1 87 ? 2.238 -7.882 -13.306 1.00 94.19 87 ASN A O 1
ATOM 694 N N . ASP A 1 88 ? 3.829 -8.924 -14.515 1.00 93.38 88 ASP A N 1
ATOM 695 C CA . ASP A 1 88 ? 4.012 -10.043 -13.583 1.00 93.38 88 ASP A CA 1
ATOM 696 C C . ASP A 1 88 ? 4.479 -9.555 -12.208 1.00 93.38 88 ASP A C 1
ATOM 698 O O . ASP A 1 88 ? 3.931 -9.965 -11.184 1.00 93.38 88 ASP A O 1
ATOM 702 N N . ALA A 1 89 ? 5.445 -8.630 -12.184 1.00 94.12 89 ALA A N 1
ATOM 703 C CA . ALA A 1 89 ? 5.959 -8.022 -10.958 1.00 94.12 89 ALA A CA 1
ATOM 704 C C . ALA A 1 89 ? 4.860 -7.293 -10.163 1.00 94.12 89 ALA A C 1
ATOM 706 O O . ALA A 1 89 ? 4.768 -7.436 -8.940 1.00 94.12 89 ALA A O 1
ATOM 707 N N . VAL A 1 90 ? 4.005 -6.534 -10.854 1.00 95.00 90 VAL A N 1
ATOM 708 C CA . VAL A 1 90 ? 2.889 -5.789 -10.254 1.00 95.00 90 VAL A CA 1
ATOM 709 C C . VAL A 1 90 ? 1.768 -6.728 -9.797 1.00 95.00 90 VAL A C 1
ATOM 711 O O . VAL A 1 90 ? 1.253 -6.589 -8.685 1.00 95.00 90 VAL A O 1
ATOM 714 N N . ALA A 1 91 ? 1.410 -7.714 -10.621 1.00 95.38 91 ALA A N 1
ATOM 715 C CA . ALA A 1 91 ? 0.387 -8.703 -10.299 1.00 95.38 91 ALA A CA 1
ATOM 716 C C . ALA A 1 91 ? 0.785 -9.558 -9.089 1.00 95.38 91 ALA A C 1
ATOM 718 O O . ALA A 1 91 ? -0.061 -9.897 -8.257 1.00 95.38 91 ALA A O 1
ATOM 719 N N . ASP A 1 92 ? 2.069 -9.888 -8.966 1.00 96.31 92 ASP A N 1
ATOM 720 C CA . ASP A 1 92 ? 2.607 -10.587 -7.809 1.00 96.31 92 ASP A CA 1
ATOM 721 C C . ASP A 1 92 ? 2.543 -9.733 -6.535 1.00 96.31 92 ASP A C 1
ATOM 723 O O . ASP A 1 92 ? 1.996 -10.185 -5.528 1.00 96.31 92 ASP A O 1
ATOM 727 N N . ALA A 1 93 ? 2.973 -8.468 -6.597 1.00 96.88 93 ALA A N 1
ATOM 728 C CA . ALA A 1 93 ? 2.868 -7.542 -5.469 1.00 96.88 93 ALA A CA 1
ATOM 729 C C . ALA A 1 93 ? 1.415 -7.375 -4.988 1.00 96.88 93 ALA A C 1
ATOM 731 O O . ALA A 1 93 ? 1.137 -7.360 -3.786 1.00 96.88 93 ALA A O 1
ATOM 732 N N . TYR A 1 94 ? 0.463 -7.310 -5.923 1.00 97.69 94 TYR A N 1
ATOM 733 C CA . TYR A 1 94 ? -0.958 -7.257 -5.593 1.00 97.69 94 TYR A CA 1
ATOM 734 C C . TYR A 1 94 ? -1.408 -8.522 -4.863 1.00 97.69 94 TYR A C 1
ATOM 736 O O . TYR A 1 94 ? -2.121 -8.438 -3.863 1.00 97.69 94 TYR A O 1
ATOM 744 N N . ARG A 1 95 ? -0.981 -9.696 -5.340 1.00 97.00 95 ARG A N 1
ATOM 745 C CA . ARG A 1 95 ? -1.324 -10.978 -4.718 1.00 97.00 95 ARG A CA 1
ATOM 746 C C . ARG A 1 95 ? -0.837 -11.044 -3.272 1.00 97.00 95 ARG A C 1
ATOM 748 O O . ARG A 1 95 ? -1.573 -11.501 -2.405 1.00 97.00 95 ARG A O 1
ATOM 755 N N . GLN A 1 96 ? 0.376 -10.559 -3.015 1.00 96.50 96 GLN A N 1
ATOM 756 C CA . GLN A 1 96 ? 0.968 -10.559 -1.679 1.00 96.50 96 GLN A CA 1
ATOM 757 C C . GLN A 1 96 ? 0.237 -9.621 -0.710 1.00 96.50 96 GLN A C 1
ATOM 759 O O . GLN A 1 96 ? 0.008 -9.979 0.444 1.00 96.50 96 GLN A O 1
ATOM 764 N N . VAL A 1 97 ? -0.142 -8.425 -1.169 1.00 97.19 97 VAL A N 1
ATOM 765 C CA . VAL A 1 97 ? -0.645 -7.371 -0.275 1.00 97.19 97 VAL A CA 1
ATOM 766 C C . VAL A 1 97 ? -2.166 -7.323 -0.207 1.00 97.19 97 VAL A C 1
ATOM 768 O O . VAL A 1 97 ? -2.720 -7.146 0.873 1.00 97.19 97 VAL A O 1
ATOM 771 N N . TYR A 1 98 ? -2.852 -7.467 -1.338 1.00 97.62 98 TYR A N 1
ATOM 772 C CA . TYR A 1 98 ? -4.272 -7.148 -1.465 1.00 97.62 98 TYR A CA 1
ATOM 773 C C . TYR A 1 98 ? -5.191 -8.354 -1.642 1.00 97.62 98 TYR A C 1
ATOM 775 O O . TYR A 1 98 ? -6.393 -8.206 -1.416 1.00 97.62 98 TYR A O 1
ATOM 783 N N . ASP A 1 99 ? -4.680 -9.537 -2.005 1.00 94.31 99 ASP A N 1
ATOM 784 C CA . ASP A 1 99 ? -5.550 -10.679 -2.330 1.00 94.31 99 ASP A CA 1
ATOM 785 C C . ASP A 1 99 ? -6.502 -11.011 -1.176 1.00 94.31 99 ASP A C 1
ATOM 787 O O . ASP A 1 99 ? -7.700 -11.191 -1.379 1.00 94.31 99 ASP A O 1
ATOM 791 N N . ASN A 1 100 ? -6.022 -10.963 0.066 1.00 95.81 100 ASN A N 1
ATOM 792 C CA . ASN A 1 100 ? -6.850 -11.267 1.231 1.00 95.81 100 ASN A CA 1
ATOM 793 C C . ASN A 1 100 ? -7.925 -10.214 1.547 1.00 95.81 100 ASN A C 1
ATOM 795 O O . ASN A 1 100 ? -8.893 -10.563 2.224 1.00 95.81 100 ASN A O 1
ATOM 799 N N . TYR A 1 101 ? -7.797 -8.988 1.028 1.00 96.81 101 TYR A N 1
ATOM 800 C CA .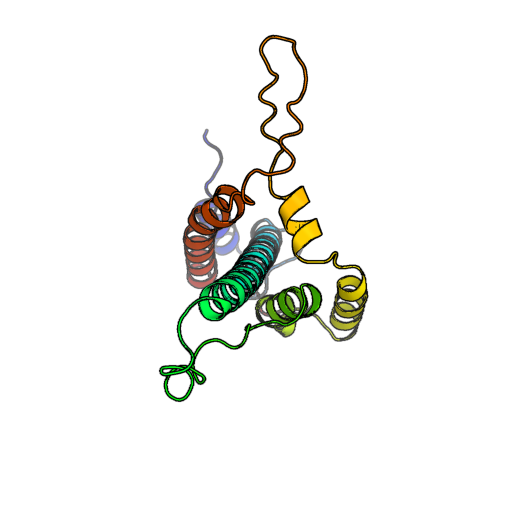 TYR A 1 101 ? -8.639 -7.832 1.372 1.00 96.81 101 TYR A CA 1
ATOM 801 C C . TYR A 1 101 ? -9.559 -7.370 0.241 1.00 96.81 101 TYR A C 1
ATOM 803 O O . TYR A 1 101 ? -10.435 -6.549 0.474 1.00 96.81 101 TYR A O 1
ATOM 811 N N . HIS A 1 102 ? -9.389 -7.880 -0.976 1.00 97.62 102 HIS A N 1
ATOM 812 C CA . HIS A 1 102 ? -10.255 -7.546 -2.103 1.00 97.62 102 HIS A CA 1
ATOM 813 C C . HIS A 1 102 ? -11.176 -8.717 -2.454 1.00 97.62 102 HIS A C 1
ATOM 815 O O . HIS A 1 102 ? -10.749 -9.872 -2.534 1.00 97.62 102 HIS A O 1
ATOM 821 N N . GLY A 1 103 ? -12.453 -8.429 -2.682 1.00 97.25 103 GLY A N 1
ATOM 822 C CA . GLY A 1 103 ? -13.435 -9.350 -3.234 1.00 97.25 103 GLY A CA 1
ATOM 823 C C . GLY A 1 103 ? -13.208 -9.616 -4.724 1.00 97.25 103 GLY A C 1
ATOM 824 O O . GLY A 1 103 ? -12.407 -8.961 -5.392 1.00 97.25 103 GLY A O 1
ATOM 825 N N . TRP A 1 104 ? -13.940 -10.589 -5.271 1.00 96.06 104 TRP A N 1
ATOM 826 C CA . TRP A 1 104 ? -13.787 -11.031 -6.665 1.00 96.06 104 TRP A CA 1
ATOM 827 C C . TRP A 1 104 ? -13.862 -9.880 -7.683 1.00 96.06 104 TRP A C 1
ATOM 829 O O . TRP A 1 104 ? -13.027 -9.807 -8.585 1.00 96.06 104 TRP A O 1
ATOM 839 N N . ALA A 1 105 ? -14.822 -8.963 -7.521 1.00 97.25 105 ALA A N 1
ATOM 840 C CA . ALA A 1 105 ? -15.027 -7.860 -8.458 1.00 97.25 105 ALA A CA 1
ATOM 841 C C . ALA A 1 105 ? -13.822 -6.905 -8.483 1.00 97.25 105 ALA A C 1
ATOM 843 O O . ALA A 1 105 ? -13.303 -6.592 -9.553 1.00 97.25 105 ALA A O 1
ATOM 844 N N . ILE A 1 106 ? -13.324 -6.508 -7.308 1.00 96.81 106 ILE A N 1
ATOM 845 C CA . ILE A 1 106 ? -12.159 -5.624 -7.182 1.00 96.81 106 ILE A CA 1
ATOM 846 C C . ILE A 1 106 ? -10.899 -6.305 -7.725 1.00 96.81 106 ILE A C 1
ATOM 848 O O . ILE A 1 106 ? -10.159 -5.695 -8.497 1.00 96.81 106 ILE A O 1
ATOM 852 N N . ARG A 1 107 ? -10.689 -7.597 -7.431 1.00 95.69 107 ARG A N 1
ATOM 853 C CA . ARG A 1 107 ? -9.580 -8.375 -8.017 1.00 95.69 107 ARG A CA 1
ATOM 854 C C . ARG A 1 107 ? -9.590 -8.345 -9.543 1.00 95.69 107 ARG A C 1
ATOM 856 O O . ARG A 1 107 ? -8.537 -8.198 -10.158 1.00 95.69 107 ARG A O 1
ATOM 863 N N . LYS A 1 108 ? -10.768 -8.443 -10.168 1.00 95.38 108 LYS A N 1
ATOM 864 C CA . LYS A 1 108 ? -10.899 -8.359 -11.629 1.00 95.38 108 LYS A CA 1
ATOM 865 C C . LYS A 1 108 ? -10.558 -6.976 -12.174 1.00 95.38 108 LYS A C 1
ATOM 867 O O . LYS A 1 108 ? -9.830 -6.901 -13.161 1.00 95.38 108 LYS A O 1
ATOM 872 N N . MET A 1 109 ? -11.023 -5.906 -11.528 1.00 95.56 109 MET A N 1
ATOM 873 C CA . MET A 1 109 ? -10.696 -4.535 -11.941 1.00 95.56 109 MET A CA 1
ATOM 874 C C . MET A 1 109 ? -9.188 -4.271 -11.880 1.00 95.56 109 MET A C 1
ATOM 876 O O . MET A 1 109 ? -8.615 -3.753 -12.835 1.00 95.56 109 MET A O 1
ATOM 880 N N . PHE A 1 110 ? -8.528 -4.689 -10.797 1.00 93.75 110 PHE A N 1
ATOM 881 C CA . PHE A 1 110 ? -7.078 -4.550 -10.667 1.00 93.75 110 PHE A CA 1
ATOM 882 C C . PHE A 1 110 ? -6.329 -5.377 -11.710 1.00 93.75 110 PHE A C 1
ATOM 884 O O . PHE A 1 110 ? -5.456 -4.843 -12.389 1.00 93.75 110 PHE A O 1
ATOM 891 N N . HIS A 1 111 ? -6.716 -6.638 -11.920 1.00 92.00 111 HIS A N 1
ATOM 892 C CA . HIS A 1 111 ? -6.094 -7.468 -12.950 1.00 92.00 111 HIS A CA 1
ATOM 893 C C . HIS A 1 111 ? -6.193 -6.840 -14.347 1.00 92.00 111 HIS A C 1
ATOM 895 O O . HIS A 1 111 ? -5.217 -6.840 -15.092 1.00 92.00 111 HIS A O 1
ATOM 901 N N . TYR A 1 112 ? -7.344 -6.246 -14.674 1.00 95.06 112 TYR A N 1
ATOM 902 C CA . TYR A 1 112 ? -7.506 -5.480 -15.907 1.00 95.06 112 TYR A CA 1
ATOM 903 C C . TYR A 1 112 ? -6.575 -4.259 -15.947 1.00 95.06 112 TYR A C 1
ATOM 905 O O . TYR A 1 112 ? -5.899 -4.042 -16.947 1.00 95.06 112 TYR A O 1
ATOM 913 N N . SER A 1 113 ? -6.460 -3.501 -14.849 1.00 93.31 113 SER A N 1
ATOM 914 C CA . SER A 1 113 ? -5.564 -2.336 -14.793 1.00 93.31 113 SER A CA 1
ATOM 915 C C . SER A 1 113 ? -4.088 -2.682 -15.008 1.00 93.31 113 SER A C 1
ATOM 917 O O . SER A 1 113 ? -3.357 -1.873 -15.575 1.00 93.31 113 SER A O 1
ATOM 919 N N . PHE A 1 114 ? -3.644 -3.887 -14.628 1.00 92.50 114 PHE A N 1
ATOM 920 C CA . PHE A 1 114 ? -2.249 -4.297 -14.817 1.00 92.50 114 PHE A CA 1
ATOM 921 C C . PHE A 1 114 ? -1.874 -4.389 -16.295 1.00 92.50 114 PHE A C 1
ATOM 923 O O . PHE A 1 114 ? -0.710 -4.202 -16.639 1.00 92.50 114 PHE A O 1
ATOM 930 N N . GLN A 1 115 ? -2.837 -4.640 -17.186 1.00 90.81 115 GLN A N 1
ATOM 931 C CA . GLN A 1 115 ? -2.597 -4.665 -18.634 1.00 90.81 115 GLN A CA 1
ATOM 932 C C . GLN A 1 115 ? -2.172 -3.292 -19.177 1.00 90.81 115 GLN A C 1
ATOM 934 O O . GLN A 1 115 ? -1.567 -3.219 -20.239 1.00 90.81 115 GLN A O 1
ATOM 939 N N . GLY A 1 116 ? -2.460 -2.216 -18.438 1.00 91.19 116 GLY A N 1
ATOM 940 C CA . GLY A 1 116 ? -1.988 -0.865 -18.732 1.00 91.19 116 GLY A CA 1
ATOM 941 C C . GLY A 1 116 ? -0.637 -0.516 -18.103 1.00 91.19 116 GLY A C 1
ATOM 942 O O . GLY A 1 116 ? -0.231 0.641 -18.187 1.00 91.19 116 GLY A O 1
ATOM 943 N N . ALA A 1 117 ? 0.045 -1.458 -17.440 1.00 90.44 117 ALA A N 1
ATOM 944 C CA . ALA A 1 117 ? 1.367 -1.206 -16.876 1.00 90.44 117 ALA A CA 1
ATOM 945 C C . ALA A 1 117 ? 2.386 -0.953 -18.007 1.00 90.44 117 ALA A C 1
ATOM 947 O O . ALA A 1 117 ? 2.485 -1.780 -18.917 1.00 90.44 117 ALA A O 1
ATOM 948 N N . PRO A 1 118 ? 3.158 0.150 -17.961 1.00 91.81 118 PRO A N 1
ATOM 949 C CA . PRO A 1 118 ? 4.264 0.358 -18.888 1.00 91.81 118 PRO A CA 1
ATOM 950 C C . PRO A 1 118 ? 5.336 -0.723 -18.719 1.00 91.81 118 PRO A C 1
ATOM 952 O O . PRO A 1 118 ? 5.411 -1.390 -17.684 1.00 91.81 118 PRO A O 1
ATOM 955 N N . ASP A 1 119 ? 6.204 -0.876 -19.715 1.00 90.06 119 ASP A N 1
ATOM 956 C CA . ASP A 1 119 ? 7.380 -1.728 -19.574 1.00 90.06 119 ASP A CA 1
ATOM 957 C C . ASP A 1 119 ? 8.347 -1.182 -18.502 1.00 90.06 119 ASP A C 1
ATOM 959 O O . ASP A 1 119 ? 8.332 -0.004 -18.128 1.00 90.06 119 ASP A O 1
ATOM 963 N N . THR A 1 120 ? 9.215 -2.059 -17.999 1.00 85.81 120 THR A N 1
ATOM 964 C CA . THR A 1 120 ? 10.137 -1.746 -16.903 1.00 85.81 120 THR A CA 1
ATOM 965 C C . THR A 1 120 ? 11.092 -0.593 -17.235 1.00 85.81 120 THR A C 1
ATOM 967 O O . THR A 1 120 ? 11.417 0.194 -16.344 1.00 85.81 120 THR A O 1
ATOM 970 N N . GLN A 1 121 ? 11.527 -0.449 -18.492 1.00 83.69 121 GLN A N 1
ATOM 971 C CA . GLN A 1 121 ? 12.428 0.631 -18.901 1.00 83.69 121 GLN A CA 1
ATOM 972 C C . GLN A 1 121 ? 11.708 1.981 -18.856 1.00 83.69 121 GLN A C 1
ATOM 974 O O . GLN A 1 121 ? 12.247 2.938 -18.296 1.00 83.69 121 GLN A O 1
ATOM 979 N N . THR A 1 122 ? 10.471 2.039 -19.353 1.00 87.69 122 THR A N 1
ATOM 980 C CA . THR A 1 122 ? 9.609 3.225 -19.256 1.00 87.69 122 THR A CA 1
ATOM 981 C C . THR A 1 122 ? 9.353 3.617 -17.798 1.00 87.69 122 THR A C 1
ATOM 983 O O . THR A 1 122 ? 9.453 4.793 -17.448 1.00 87.69 122 THR A O 1
ATOM 986 N N . ILE A 1 123 ? 9.086 2.648 -16.913 1.00 88.06 123 ILE A N 1
ATOM 987 C CA . ILE A 1 123 ? 8.912 2.919 -15.476 1.00 88.06 123 ILE A CA 1
ATOM 988 C C . ILE A 1 123 ? 10.176 3.557 -14.894 1.00 88.06 123 ILE A C 1
ATOM 990 O O . ILE A 1 123 ? 10.097 4.617 -14.274 1.00 88.06 123 ILE A O 1
ATOM 994 N N . TYR A 1 124 ? 11.346 2.951 -15.112 1.00 83.81 124 TYR A N 1
ATOM 995 C CA . TYR A 1 124 ? 12.597 3.487 -14.577 1.00 83.81 124 TYR A CA 1
ATOM 996 C C . TYR A 1 124 ? 12.925 4.873 -15.122 1.00 83.81 124 TYR A C 1
ATOM 998 O O . TYR A 1 124 ? 13.332 5.731 -14.343 1.00 83.81 124 TYR A O 1
ATOM 1006 N N . HIS A 1 125 ? 12.680 5.109 -16.411 1.00 82.50 125 HIS A N 1
ATOM 1007 C CA . HIS A 1 125 ? 12.857 6.416 -17.035 1.00 82.50 125 HIS A CA 1
ATOM 1008 C C . HIS A 1 125 ? 12.057 7.516 -16.319 1.00 82.50 125 HIS A C 1
ATOM 1010 O O . HIS A 1 125 ? 12.570 8.610 -16.102 1.00 82.50 125 HIS A O 1
ATOM 1016 N N . HIS A 1 126 ? 10.827 7.220 -15.890 1.00 84.81 126 HIS A N 1
ATOM 1017 C CA . HIS A 1 126 ? 9.994 8.168 -15.143 1.00 84.81 126 HIS A CA 1
ATOM 1018 C C . HIS A 1 126 ? 10.310 8.247 -13.642 1.00 84.81 126 HIS A C 1
ATOM 1020 O O . HIS A 1 126 ? 9.918 9.213 -12.989 1.00 84.81 126 HIS A O 1
ATOM 1026 N N . MET A 1 127 ? 10.991 7.249 -13.079 1.00 81.19 127 MET A N 1
ATOM 1027 C CA . MET A 1 127 ? 11.411 7.245 -11.672 1.00 81.19 127 MET A CA 1
ATOM 1028 C C . MET A 1 127 ? 12.737 7.967 -11.443 1.00 81.19 127 MET A C 1
ATOM 1030 O O . MET A 1 127 ? 12.985 8.468 -10.346 1.00 81.19 127 MET A O 1
ATOM 1034 N N . THR A 1 128 ? 13.600 8.009 -12.452 1.00 74.12 128 THR A N 1
ATOM 1035 C CA . THR A 1 128 ? 14.772 8.871 -12.443 1.00 74.12 128 THR A CA 1
ATOM 1036 C C . THR A 1 128 ? 14.301 10.283 -12.745 1.00 74.12 128 THR A C 1
ATOM 1038 O O . THR A 1 128 ? 13.905 10.576 -13.872 1.00 74.12 128 THR A O 1
ATOM 1041 N N . SER A 1 129 ? 14.324 11.172 -11.747 1.00 62.75 129 SER A N 1
ATOM 1042 C CA . SER A 1 129 ? 14.227 12.597 -12.058 1.00 62.75 129 SER A CA 1
ATOM 1043 C C . SER A 1 129 ? 15.344 12.894 -13.055 1.00 62.75 129 SER A C 1
ATOM 1045 O O . SER A 1 129 ? 16.488 12.531 -12.759 1.00 62.75 129 SER A O 1
ATOM 1047 N N . PRO A 1 130 ? 15.088 13.553 -14.201 1.00 60.00 130 PRO A N 1
ATOM 1048 C CA . PRO A 1 130 ? 16.184 14.236 -14.857 1.00 60.00 130 PRO A CA 1
ATOM 1049 C C . PRO A 1 130 ? 16.759 15.138 -13.769 1.00 60.00 130 PRO A C 1
ATOM 1051 O O . PRO A 1 130 ? 16.010 15.893 -13.134 1.00 60.00 130 PRO A O 1
ATOM 1054 N N . SER A 1 131 ? 18.039 14.980 -13.444 1.00 57.00 131 SER A N 1
ATOM 1055 C CA . SER A 1 131 ? 18.729 15.988 -12.661 1.00 57.00 131 SER A CA 1
ATOM 1056 C C . SER A 1 131 ? 18.429 17.300 -13.377 1.00 57.00 131 SER A C 1
ATOM 1058 O O . SER A 1 131 ? 18.835 17.513 -14.516 1.00 57.00 131 SER A O 1
ATOM 1060 N N . GLN A 1 132 ? 17.630 18.169 -12.755 1.00 54.66 132 GLN A N 1
ATOM 1061 C CA . GLN A 1 132 ? 17.391 19.520 -13.260 1.00 54.66 132 GLN A CA 1
ATOM 1062 C C . GLN A 1 132 ? 18.636 20.381 -13.030 1.00 54.66 132 GLN A C 1
ATOM 1064 O O . GLN A 1 132 ? 18.540 21.563 -12.708 1.00 54.66 132 GLN A O 1
ATOM 1069 N N . GLU A 1 133 ? 19.815 19.782 -13.159 1.00 55.72 133 GLU A N 1
ATOM 1070 C CA . GLU A 1 133 ? 21.051 20.513 -13.236 1.00 55.72 133 GLU A CA 1
ATOM 1071 C C . GLU A 1 133 ? 21.048 21.128 -14.627 1.00 55.72 133 GLU A C 1
ATOM 1073 O O . GLU A 1 133 ? 21.265 20.480 -15.655 1.00 55.72 133 GLU A O 1
ATOM 1078 N N . LYS A 1 134 ? 20.618 22.386 -14.654 1.00 61.25 134 LYS A N 1
ATOM 1079 C CA . LYS A 1 134 ? 20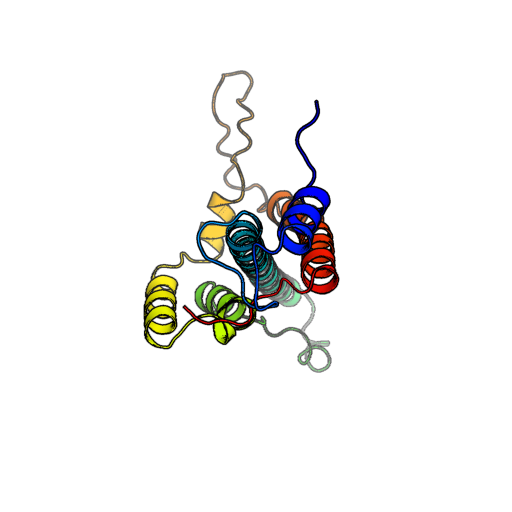.827 23.218 -15.818 1.00 61.25 134 LYS A CA 1
ATOM 1080 C C . LYS A 1 134 ? 22.334 23.379 -15.969 1.00 61.25 134 LYS A C 1
ATOM 1082 O O . LYS A 1 134 ? 23.008 23.629 -14.971 1.00 61.25 134 LYS A O 1
ATOM 1087 N N . ASP A 1 135 ? 22.844 23.252 -17.189 1.00 70.69 135 ASP A N 1
ATOM 1088 C CA . ASP A 1 135 ? 24.204 23.713 -17.466 1.00 70.69 135 ASP A CA 1
ATOM 1089 C C . ASP A 1 135 ? 24.336 25.209 -17.120 1.00 70.69 135 ASP A C 1
ATOM 1091 O O . ASP A 1 135 ? 23.344 25.910 -16.881 1.00 70.69 135 ASP A O 1
ATOM 1095 N N . ASP A 1 136 ? 25.560 25.733 -17.158 1.00 81.44 136 ASP A N 1
ATOM 1096 C CA . ASP A 1 136 ? 25.836 27.166 -16.970 1.00 81.44 136 ASP A CA 1
ATOM 1097 C C . ASP A 1 136 ? 25.046 28.073 -17.945 1.00 81.44 136 ASP A C 1
ATOM 1099 O O . ASP A 1 136 ? 24.975 29.289 -17.766 1.00 81.44 136 ASP A O 1
ATOM 1103 N N . LEU A 1 137 ? 24.428 27.492 -18.981 1.00 78.81 137 LEU A N 1
ATOM 1104 C CA . LEU A 1 137 ? 23.610 28.159 -19.992 1.00 78.81 137 LEU A CA 1
ATOM 1105 C C . LEU A 1 137 ? 22.099 27.999 -19.749 1.00 78.81 137 LEU A C 1
ATOM 1107 O O . LEU A 1 137 ? 21.290 28.408 -20.585 1.00 78.81 137 LEU A O 1
ATOM 1111 N N . GLY A 1 138 ? 21.687 27.438 -18.612 1.00 72.56 138 GLY A N 1
ATOM 1112 C CA . GLY A 1 138 ? 20.281 27.298 -18.254 1.00 72.56 138 GLY A CA 1
ATOM 1113 C C . GLY A 1 138 ? 19.545 26.177 -19.000 1.00 72.56 138 GLY A C 1
ATOM 1114 O O . GLY A 1 138 ? 18.315 26.096 -18.897 1.00 72.56 138 GLY A O 1
ATOM 1115 N N . ARG A 1 139 ? 20.254 25.335 -19.760 1.00 68.88 139 ARG A N 1
ATOM 1116 C CA . ARG A 1 139 ? 19.683 24.239 -20.548 1.00 68.88 139 ARG A CA 1
ATOM 1117 C C . ARG A 1 139 ? 19.644 22.975 -19.714 1.00 68.88 139 ARG A C 1
ATOM 1119 O O . ARG A 1 139 ? 20.595 22.646 -19.015 1.00 68.88 139 ARG A O 1
ATOM 1126 N N . TYR A 1 140 ? 18.548 22.237 -19.826 1.00 60.47 140 TYR A N 1
ATOM 1127 C CA . TYR A 1 140 ? 18.499 20.882 -19.300 1.00 60.47 140 TYR A CA 1
ATOM 1128 C C . TYR A 1 140 ? 19.462 20.028 -20.124 1.00 60.47 140 TYR A C 1
ATOM 1130 O O . TYR A 1 140 ? 19.231 19.821 -21.317 1.00 60.47 140 TYR A O 1
ATOM 1138 N N . CYS A 1 141 ? 20.548 19.566 -19.507 1.00 56.03 141 CYS A N 1
ATOM 1139 C CA . CYS A 1 141 ? 21.421 18.582 -20.124 1.00 56.03 141 CYS A CA 1
ATOM 1140 C C . CYS A 1 141 ? 20.619 17.295 -20.319 1.00 56.03 141 CYS A C 1
ATOM 1142 O O . CYS A 1 141 ? 20.384 16.539 -19.380 1.00 56.03 141 CYS A O 1
ATOM 1144 N N . CYS A 1 142 ? 20.183 17.037 -21.549 1.00 53.88 142 CYS A N 1
ATOM 1145 C CA . CYS A 1 142 ? 19.707 15.728 -21.967 1.00 53.88 142 CYS A CA 1
ATOM 1146 C C . CYS A 1 142 ? 20.906 14.772 -22.049 1.00 53.88 142 CYS A C 1
ATOM 1148 O O . CYS A 1 142 ? 21.354 14.405 -23.131 1.00 53.88 142 CYS A O 1
ATOM 1150 N N . HIS A 1 143 ? 21.457 14.378 -20.900 1.00 51.59 143 HIS A N 1
ATOM 1151 C CA . HIS A 1 143 ? 22.376 13.249 -20.855 1.00 51.59 143 HIS A CA 1
ATOM 1152 C C . HIS A 1 143 ? 21.575 11.977 -21.134 1.00 51.59 143 HIS A C 1
ATOM 1154 O O . HIS A 1 143 ? 20.945 11.411 -20.245 1.00 51.59 143 HIS A O 1
ATOM 1160 N N . GLN A 1 144 ? 21.572 11.566 -22.401 1.00 53.31 144 GLN A N 1
ATOM 1161 C CA . GLN A 1 144 ? 20.877 10.375 -22.884 1.00 53.31 144 GLN A CA 1
ATOM 1162 C C . GLN A 1 144 ? 21.527 9.053 -22.441 1.00 53.31 144 GLN A C 1
ATOM 1164 O O . GLN A 1 144 ? 20.901 8.017 -22.618 1.00 53.31 144 GLN A O 1
ATOM 1169 N N . ASP A 1 145 ? 22.696 9.072 -21.786 1.00 53.44 145 ASP A N 1
ATOM 1170 C CA . ASP A 1 145 ? 23.476 7.850 -21.525 1.00 53.44 145 ASP A CA 1
ATOM 1171 C C . ASP A 1 145 ? 23.956 7.685 -20.072 1.00 53.44 145 ASP A C 1
ATOM 1173 O O . ASP A 1 145 ? 24.897 6.934 -19.806 1.00 53.44 145 ASP A O 1
ATOM 1177 N N . LEU A 1 146 ? 23.345 8.368 -19.096 1.00 51.09 146 LEU A N 1
ATOM 1178 C CA . LEU A 1 146 ? 23.663 8.067 -17.698 1.00 51.09 146 LEU A CA 1
ATOM 1179 C C . LEU A 1 146 ? 23.071 6.698 -17.328 1.00 51.09 146 LEU A C 1
ATOM 1181 O O . LEU A 1 146 ? 21.889 6.459 -17.595 1.00 51.09 146 LEU A O 1
ATOM 1185 N N . PRO A 1 147 ? 23.854 5.790 -16.712 1.00 58.75 147 PRO A N 1
ATOM 1186 C CA . PRO A 1 147 ? 23.325 4.515 -16.246 1.00 58.75 147 PRO A CA 1
ATOM 1187 C C . PRO A 1 147 ? 22.136 4.802 -15.330 1.00 58.75 147 PRO A C 1
ATOM 1189 O O . PRO A 1 147 ? 22.292 5.579 -14.391 1.00 58.75 147 PRO A O 1
ATOM 1192 N N . LEU A 1 148 ? 20.962 4.212 -15.624 1.00 60.03 148 LEU A N 1
ATOM 1193 C CA . LEU A 1 148 ? 19.725 4.379 -14.842 1.00 60.03 148 LEU A CA 1
ATOM 1194 C C . LEU A 1 148 ? 20.075 4.326 -13.342 1.00 60.03 148 LEU A C 1
ATOM 1196 O O . LEU A 1 148 ? 20.344 3.238 -12.813 1.00 60.03 148 LEU A O 1
ATOM 1200 N N . ASP A 1 149 ? 20.086 5.482 -12.678 1.00 64.62 149 ASP A N 1
ATOM 1201 C CA . ASP A 1 149 ? 20.522 5.591 -11.293 1.00 64.62 149 ASP A CA 1
ATOM 1202 C C . ASP A 1 149 ? 19.457 4.988 -10.371 1.00 64.62 149 ASP A C 1
ATOM 1204 O O . ASP A 1 149 ? 18.352 5.508 -10.191 1.00 64.62 149 ASP A O 1
ATOM 1208 N N . HIS A 1 150 ? 19.803 3.850 -9.774 1.00 62.88 150 HIS A N 1
ATOM 1209 C CA . HIS A 1 150 ? 18.952 3.123 -8.839 1.00 62.88 150 HIS A CA 1
ATOM 1210 C C . HIS A 1 150 ? 18.826 3.793 -7.471 1.00 62.88 150 HIS A C 1
ATOM 1212 O O . HIS A 1 150 ? 18.115 3.260 -6.609 1.00 62.88 150 HIS A O 1
ATOM 1218 N N . ALA A 1 151 ? 19.523 4.909 -7.232 1.00 68.56 151 ALA A N 1
ATOM 1219 C CA . ALA A 1 151 ? 19.502 5.599 -5.953 1.00 68.56 151 ALA A CA 1
ATOM 1220 C C . ALA A 1 151 ? 18.070 5.881 -5.490 1.00 68.56 151 ALA A C 1
ATOM 1222 O O . ALA A 1 151 ? 17.783 5.720 -4.308 1.00 68.56 151 ALA A O 1
ATOM 1223 N N . HIS A 1 152 ? 17.148 6.199 -6.402 1.00 78.56 152 HIS A N 1
ATOM 1224 C CA . HIS A 1 152 ? 15.785 6.601 -6.057 1.00 78.56 152 HIS A CA 1
ATOM 1225 C C . HIS A 1 152 ? 14.922 5.445 -5.505 1.00 78.56 152 HIS A C 1
ATOM 1227 O O . HIS A 1 152 ? 14.549 5.521 -4.328 1.00 78.56 152 HIS A O 1
ATOM 1233 N N . PRO A 1 153 ? 14.642 4.344 -6.247 1.00 85.19 153 PRO A N 1
ATOM 1234 C CA . PRO A 1 153 ? 13.897 3.216 -5.687 1.00 85.19 153 PRO A CA 1
ATOM 1235 C C . PRO A 1 153 ? 14.571 2.627 -4.445 1.00 85.19 153 PRO A C 1
ATOM 1237 O O . PRO A 1 153 ? 13.898 2.327 -3.464 1.00 85.19 153 PRO A O 1
ATOM 1240 N N . ARG A 1 154 ? 15.906 2.509 -4.440 1.00 87.25 154 ARG A N 1
ATOM 1241 C CA . ARG A 1 154 ? 16.633 1.963 -3.288 1.00 87.25 154 ARG A CA 1
ATOM 1242 C C . ARG A 1 154 ? 16.504 2.859 -2.054 1.00 87.25 154 ARG A C 1
ATOM 1244 O O . ARG A 1 154 ? 16.262 2.345 -0.966 1.00 87.25 154 ARG A O 1
ATOM 1251 N N . SER A 1 155 ? 16.618 4.178 -2.211 1.00 88.69 155 SER A N 1
ATOM 1252 C CA . SER A 1 155 ? 16.438 5.127 -1.102 1.00 88.69 155 SER A CA 1
ATOM 1253 C C . SER A 1 155 ? 15.014 5.093 -0.566 1.00 88.69 155 SER A C 1
ATOM 1255 O O . SER A 1 155 ? 14.825 5.042 0.647 1.00 88.69 155 SER A O 1
ATOM 1257 N N . PHE A 1 156 ? 14.015 5.034 -1.453 1.00 91.50 156 PHE A N 1
ATOM 1258 C CA . PHE A 1 156 ? 12.628 4.838 -1.043 1.00 91.50 156 PHE A CA 1
ATOM 1259 C C . PHE A 1 156 ? 12.467 3.554 -0.221 1.00 91.50 156 PHE A C 1
ATOM 1261 O O . PHE A 1 156 ? 11.927 3.611 0.880 1.00 91.50 156 PHE A O 1
ATOM 1268 N N . LEU A 1 157 ? 12.981 2.412 -0.696 1.00 93.69 157 LEU A N 1
ATOM 1269 C CA . LEU A 1 157 ? 12.884 1.135 0.021 1.00 93.69 157 LEU A CA 1
ATOM 1270 C C . LEU A 1 157 ? 13.573 1.177 1.392 1.00 93.69 157 LEU A C 1
ATOM 1272 O O . LEU A 1 157 ? 13.043 0.625 2.356 1.00 93.69 157 LEU A O 1
ATOM 1276 N N . ASN A 1 158 ? 14.714 1.862 1.502 1.00 93.75 158 ASN A N 1
ATOM 1277 C CA . ASN A 1 158 ? 15.437 2.028 2.766 1.00 93.75 158 ASN A CA 1
ATOM 1278 C C . ASN A 1 158 ? 14.635 2.813 3.816 1.00 93.75 158 ASN A C 1
ATOM 1280 O O . ASN A 1 158 ? 14.812 2.580 5.008 1.00 93.75 158 ASN A O 1
ATOM 1284 N N . ILE A 1 159 ? 13.749 3.714 3.385 1.00 95.44 159 ILE A N 1
ATOM 1285 C CA . ILE A 1 159 ? 12.879 4.504 4.269 1.00 95.44 159 ILE A CA 1
ATOM 1286 C C . ILE A 1 159 ? 11.551 3.778 4.521 1.00 95.44 159 ILE A C 1
ATOM 1288 O O . ILE A 1 159 ? 11.093 3.680 5.659 1.00 95.44 159 ILE A O 1
ATOM 1292 N N . ALA A 1 160 ? 10.927 3.252 3.468 1.00 96.81 160 ALA A N 1
ATOM 1293 C CA . ALA A 1 160 ? 9.587 2.681 3.530 1.00 96.81 160 ALA A CA 1
ATOM 1294 C C . ALA A 1 160 ? 9.537 1.382 4.344 1.00 96.81 160 ALA A C 1
ATOM 1296 O O . ALA A 1 160 ? 8.612 1.197 5.130 1.00 96.81 160 ALA A O 1
ATOM 1297 N N . ARG A 1 161 ? 10.534 0.496 4.209 1.00 97.19 161 ARG A N 1
ATOM 1298 C CA . ARG A 1 161 ? 10.576 -0.791 4.928 1.00 97.19 161 ARG A CA 1
ATOM 1299 C C . ARG A 1 161 ? 10.532 -0.649 6.456 1.00 97.19 161 ARG A C 1
ATOM 1301 O O . ARG A 1 161 ? 9.649 -1.258 7.061 1.00 97.19 161 ARG A O 1
ATOM 1308 N N . PRO A 1 162 ? 11.430 0.118 7.111 1.00 97.75 162 PRO A N 1
ATOM 1309 C CA . PRO A 1 162 ? 11.369 0.268 8.563 1.00 97.75 162 PRO A CA 1
ATOM 1310 C C . PRO A 1 162 ? 10.059 0.925 9.011 1.00 97.75 162 PRO A C 1
ATOM 1312 O O . PRO A 1 162 ? 9.442 0.438 9.954 1.00 97.75 162 PRO A O 1
ATOM 1315 N N . LEU A 1 163 ? 9.567 1.934 8.281 1.00 97.19 163 LEU A N 1
ATOM 1316 C CA . LEU A 1 163 ? 8.280 2.567 8.579 1.00 97.19 163 LEU A CA 1
ATOM 1317 C C . LEU A 1 163 ? 7.109 1.573 8.499 1.00 97.19 163 LEU A C 1
ATOM 1319 O O . LEU A 1 163 ? 6.253 1.555 9.379 1.00 97.19 163 LEU A O 1
ATOM 1323 N N . LEU A 1 164 ? 7.061 0.728 7.466 1.00 98.19 164 LEU A N 1
ATOM 1324 C CA . LEU A 1 164 ? 6.032 -0.304 7.318 1.00 98.19 164 LEU A CA 1
ATOM 1325 C C . LEU A 1 164 ? 6.087 -1.339 8.443 1.00 98.19 164 LEU A C 1
ATOM 1327 O O . LEU A 1 164 ? 5.032 -1.758 8.921 1.00 98.19 164 LEU A O 1
ATOM 1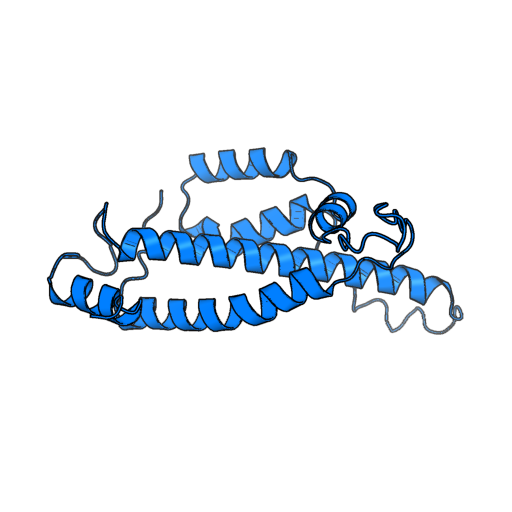331 N N . ASN A 1 165 ? 7.287 -1.716 8.888 1.00 98.00 165 ASN A N 1
ATOM 1332 C CA . ASN A 1 165 ? 7.466 -2.604 10.036 1.00 98.00 165 ASN A CA 1
ATOM 1333 C C . ASN A 1 165 ? 6.954 -1.956 11.328 1.00 98.00 165 ASN A C 1
ATOM 1335 O O . ASN A 1 165 ? 6.268 -2.607 12.115 1.00 98.00 165 ASN A O 1
ATOM 1339 N N . ASP A 1 166 ? 7.238 -0.671 11.538 1.00 97.62 166 ASP A N 1
ATOM 1340 C CA . ASP A 1 166 ? 6.748 0.077 12.698 1.00 97.62 166 ASP A CA 1
ATOM 1341 C C . ASP A 1 166 ? 5.224 0.201 12.688 1.00 97.62 166 ASP A C 1
ATOM 1343 O O . ASP A 1 166 ? 4.573 -0.082 13.696 1.00 97.62 166 ASP A O 1
ATOM 1347 N N . LEU A 1 167 ? 4.639 0.531 11.533 1.00 97.81 167 LEU A N 1
ATOM 1348 C CA . LEU A 1 167 ? 3.189 0.569 11.362 1.00 97.81 167 LEU A CA 1
ATOM 1349 C C . LEU A 1 167 ? 2.565 -0.807 11.602 1.00 97.81 167 LEU A C 1
ATOM 1351 O O . LEU A 1 167 ? 1.577 -0.898 12.321 1.00 97.81 167 LEU A O 1
ATOM 1355 N N . ALA A 1 168 ? 3.133 -1.882 11.047 1.00 97.62 168 ALA A N 1
ATOM 1356 C CA . ALA A 1 168 ? 2.634 -3.238 11.268 1.00 97.62 168 ALA A CA 1
ATOM 1357 C C . ALA A 1 168 ? 2.597 -3.589 12.761 1.00 97.62 168 ALA A C 1
ATOM 1359 O O . ALA A 1 168 ? 1.550 -3.995 13.260 1.00 97.62 168 ALA A O 1
ATOM 1360 N N . ARG A 1 169 ? 3.686 -3.315 13.491 1.00 97.94 169 ARG A N 1
ATOM 1361 C CA . ARG A 1 169 ? 3.744 -3.525 14.943 1.00 97.94 169 ARG A CA 1
ATOM 1362 C C . ARG A 1 169 ? 2.710 -2.696 15.698 1.00 97.94 169 ARG A C 1
ATOM 1364 O O . ARG A 1 169 ? 2.115 -3.208 16.639 1.00 97.94 169 ARG A O 1
ATOM 1371 N N . ALA A 1 170 ? 2.469 -1.448 15.294 1.00 97.69 170 ALA A N 1
ATOM 1372 C CA . ALA A 1 170 ? 1.429 -0.620 15.902 1.00 97.69 170 ALA A CA 1
ATOM 1373 C C . ALA A 1 170 ? 0.023 -1.204 15.662 1.00 97.69 170 ALA A C 1
ATOM 1375 O O . ALA A 1 170 ? -0.765 -1.317 16.599 1.00 97.69 170 ALA A O 1
ATOM 1376 N N . PHE A 1 171 ? -0.279 -1.633 14.433 1.00 98.38 171 PHE A N 1
ATOM 1377 C CA . PHE A 1 171 ? -1.551 -2.280 14.091 1.00 98.38 171 PHE A CA 1
ATOM 1378 C C . PHE A 1 171 ? -1.781 -3.576 14.866 1.00 98.38 171 PHE A C 1
ATOM 1380 O O . PHE A 1 171 ? -2.894 -3.795 15.341 1.00 98.38 171 PHE A O 1
ATOM 1387 N N . ASP A 1 172 ? -0.745 -4.389 15.048 1.00 98.12 172 ASP A N 1
ATOM 1388 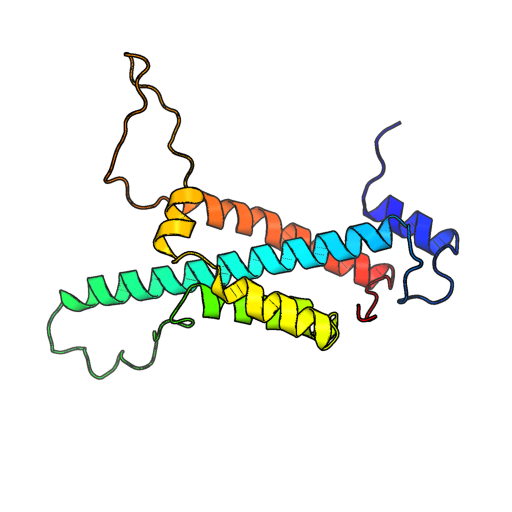C CA . ASP A 1 172 ? -0.837 -5.611 15.845 1.00 98.12 172 ASP A CA 1
ATOM 1389 C C . ASP A 1 172 ? -0.999 -5.291 17.339 1.00 98.12 172 ASP A C 1
ATOM 1391 O O . ASP A 1 172 ? -1.860 -5.864 18.007 1.00 98.12 172 ASP A O 1
ATOM 1395 N N . HIS A 1 173 ? -0.234 -4.323 17.859 1.00 98.00 173 HIS A N 1
ATOM 1396 C CA . HIS A 1 173 ? -0.282 -3.911 19.264 1.00 98.00 173 HIS A CA 1
ATOM 1397 C C . HIS A 1 173 ? -1.668 -3.404 19.686 1.00 98.00 173 HIS A C 1
ATOM 1399 O O . HIS A 1 173 ? -2.170 -3.793 20.739 1.00 98.00 173 HIS A O 1
ATOM 1405 N N . PHE A 1 174 ? -2.306 -2.577 18.854 1.00 98.06 174 PHE A N 1
ATOM 1406 C CA . PHE A 1 174 ? -3.646 -2.043 19.118 1.00 98.06 174 PHE A CA 1
ATOM 1407 C C . PHE A 1 174 ? -4.779 -2.939 18.594 1.00 98.06 174 PHE A C 1
ATOM 1409 O O . PHE A 1 174 ? -5.939 -2.545 18.672 1.00 98.06 174 PHE A O 1
ATOM 1416 N N . GLN A 1 175 ? -4.465 -4.126 18.058 1.00 98.19 175 GLN A N 1
ATOM 1417 C CA . GLN A 1 175 ? -5.424 -5.048 17.436 1.00 98.19 175 GLN A CA 1
ATOM 1418 C C . GLN A 1 175 ? -6.272 -4.386 16.339 1.00 98.19 175 GLN A C 1
ATOM 1420 O O . GLN A 1 175 ? -7.448 -4.678 16.211 1.00 98.19 175 GLN A O 1
ATOM 1425 N N . MET A 1 176 ? -5.699 -3.488 15.538 1.00 98.12 176 MET A N 1
ATOM 1426 C CA . MET A 1 176 ? -6.415 -2.707 14.516 1.00 98.12 176 MET A CA 1
ATOM 1427 C C . MET A 1 176 ? -6.208 -3.230 13.086 1.00 98.12 176 MET A C 1
ATOM 1429 O O . MET A 1 176 ? -6.527 -2.547 12.113 1.00 98.12 176 MET A O 1
ATOM 1433 N N . ASN A 1 177 ? -5.606 -4.410 12.919 1.00 97.81 177 ASN A N 1
ATOM 1434 C CA . ASN A 1 177 ? -5.332 -4.987 11.603 1.00 97.81 177 ASN A CA 1
ATOM 1435 C C . ASN A 1 177 ? -6.592 -5.652 11.013 1.00 97.81 177 ASN A C 1
ATOM 1437 O O . ASN A 1 177 ? -6.689 -6.877 10.965 1.00 97.81 177 ASN A O 1
ATOM 1441 N N . ASP A 1 178 ? -7.562 -4.836 10.598 1.00 98.00 178 ASP A N 1
ATOM 1442 C CA . ASP A 1 178 ? -8.881 -5.286 10.137 1.00 98.00 178 ASP A CA 1
ATOM 1443 C C . ASP A 1 178 ? -8.799 -6.271 8.953 1.00 98.00 178 ASP A C 1
ATOM 1445 O O . ASP A 1 178 ? -8.360 -5.878 7.870 1.00 98.00 178 ASP A O 1
ATOM 1449 N N . PRO A 1 179 ? -9.238 -7.535 9.090 1.00 97.31 179 PRO A N 1
ATOM 1450 C CA . PRO A 1 179 ? -9.163 -8.527 8.018 1.00 97.31 179 PRO A CA 1
ATOM 1451 C C . PRO A 1 179 ? -10.282 -8.398 6.971 1.00 97.31 179 PRO A C 1
ATOM 1453 O O . PRO A 1 179 ? -10.336 -9.205 6.040 1.00 97.31 179 PRO A O 1
ATOM 1456 N N . SER A 1 180 ? -11.198 -7.440 7.126 1.00 96.75 180 SER A N 1
ATOM 1457 C CA . SER A 1 180 ? -12.378 -7.305 6.275 1.00 96.75 180 SER A CA 1
ATOM 1458 C C . SER A 1 180 ? -12.017 -7.069 4.809 1.00 96.75 180 SER A C 1
ATOM 1460 O O . SER A 1 180 ? -11.015 -6.427 4.474 1.00 96.75 180 SER A O 1
ATOM 1462 N N . ARG A 1 181 ? -12.864 -7.610 3.928 1.00 96.44 181 ARG A N 1
ATOM 1463 C CA . ARG A 1 181 ? -12.744 -7.456 2.478 1.00 96.44 181 ARG A CA 1
ATOM 1464 C C . ARG A 1 181 ? -13.615 -6.317 1.973 1.00 96.44 181 ARG A C 1
ATOM 1466 O O . ARG A 1 181 ? -14.724 -6.138 2.470 1.00 96.44 181 ARG A O 1
ATOM 1473 N N . VAL A 1 182 ? -13.128 -5.635 0.942 1.00 93.19 182 VAL A N 1
ATOM 1474 C CA . VAL A 1 182 ? -13.889 -4.682 0.118 1.00 93.19 182 VAL A CA 1
ATOM 1475 C C . VAL A 1 182 ? -14.146 -5.232 -1.276 1.00 93.19 182 VAL A C 1
ATOM 1477 O O . VAL A 1 182 ? -13.303 -6.011 -1.781 1.00 93.19 182 VAL A O 1
#

Organism: NCBI:txid265537